Protein AF-A0A2W5NZ17-F1 (afdb_monomer_lite)

Radius of gyration: 15.07 Å; chains: 1; bounding box: 34×52×23 Å

Foldseek 3Di:
DDDDPPPPPPVDQPLPNLLVVLVVLLVVCVVPPDPDPVSLVVLCVSLCCNCPVSVDDDDPSSVVSCCVNPVVHD

Secondary structure (DSSP, 8-state):
---------TT---TTHHHHHHHHHHHHHHHS---SHHHHHHHHHHHHIIIIIS-PPPPHHHHHHHHHH-TT--

Organism: NCBI:txid205844

Sequence (74 aa):
MSVDPVFRNVTQIEDGAASRYIRNSILGYLGDHPDTDFQKGYLAAMVDLYTEVLNRDPDDRIKAAAKLVYPDGI

Structure (mmCIF, N/CA/C/O backbone):
data_AF-A0A2W5NZ17-F1
#
_entry.id   AF-A0A2W5NZ17-F1
#
loop_
_atom_site.group_PDB
_atom_site.id
_atom_site.type_symbol
_atom_site.label_atom_id
_atom_site.label_alt_id
_atom_site.label_comp_id
_atom_site.label_asym_id
_atom_site.label_entity_id
_atom_site.label_seq_id
_atom_site.pdbx_PDB_ins_code
_atom_site.Cartn_x
_atom_site.Cartn_y
_atom_site.Cartn_z
_atom_site.occupancy
_atom_site.B_iso_or_equiv
_atom_site.auth_seq_id
_atom_site.auth_comp_id
_atom_site.auth_asym_id
_atom_site.auth_atom_id
_atom_site.pdbx_PDB_model_num
ATOM 1 N N . MET A 1 1 ? 21.848 36.767 -1.349 1.00 42.34 1 MET A N 1
ATOM 2 C CA . MET A 1 1 ? 20.497 36.222 -1.101 1.00 42.34 1 MET A CA 1
ATOM 3 C C . MET A 1 1 ? 20.673 34.802 -0.596 1.00 42.34 1 MET A C 1
ATOM 5 O O . MET A 1 1 ? 21.203 33.991 -1.341 1.00 42.34 1 MET A O 1
ATOM 9 N N . SER A 1 2 ? 20.349 34.547 0.673 1.00 47.03 2 SER A N 1
ATOM 10 C CA . SER A 1 2 ? 20.343 33.195 1.246 1.00 47.03 2 SER A CA 1
ATOM 11 C C . SER A 1 2 ? 19.050 32.508 0.819 1.00 47.03 2 SER A C 1
ATOM 13 O O . SER A 1 2 ? 17.976 33.066 1.033 1.00 47.03 2 SER A O 1
ATOM 15 N N . VAL A 1 3 ? 19.149 31.352 0.170 1.00 47.88 3 VAL A N 1
ATOM 16 C CA . VAL A 1 3 ? 18.019 30.442 -0.031 1.00 47.88 3 VAL A CA 1
ATOM 17 C C . VAL A 1 3 ? 18.104 29.408 1.077 1.00 47.88 3 VAL A C 1
ATOM 19 O O . VAL A 1 3 ? 18.903 28.479 0.993 1.00 47.88 3 VAL A O 1
ATOM 22 N N . ASP A 1 4 ? 17.321 29.600 2.136 1.00 48.91 4 ASP A N 1
ATOM 23 C CA . ASP A 1 4 ? 17.169 28.557 3.143 1.00 48.91 4 ASP A CA 1
ATOM 24 C C . ASP A 1 4 ? 16.478 27.344 2.500 1.00 48.91 4 ASP A C 1
ATOM 26 O O . ASP A 1 4 ? 15.446 27.500 1.834 1.00 48.91 4 ASP A O 1
ATOM 30 N N . PRO A 1 5 ? 17.019 26.125 2.665 1.00 52.94 5 PRO A N 1
ATOM 31 C CA . PRO A 1 5 ? 16.338 24.924 2.226 1.00 52.94 5 PRO A CA 1
ATOM 32 C C . PRO A 1 5 ? 15.065 24.775 3.057 1.00 52.94 5 PRO A C 1
ATOM 34 O O . PRO A 1 5 ? 15.115 24.655 4.282 1.00 52.94 5 PRO A O 1
ATOM 37 N N . VAL A 1 6 ? 13.909 24.772 2.390 1.00 54.31 6 VAL A N 1
ATOM 38 C CA . VAL A 1 6 ? 12.627 24.444 3.019 1.00 54.31 6 VAL A CA 1
ATOM 39 C C . VAL A 1 6 ? 12.656 22.957 3.376 1.00 54.31 6 VAL A C 1
ATOM 41 O O . VAL A 1 6 ? 12.158 22.108 2.639 1.00 54.31 6 VAL A O 1
ATOM 44 N N . PHE A 1 7 ? 13.257 22.626 4.515 1.00 47.81 7 PHE A N 1
ATOM 45 C CA . PHE A 1 7 ? 13.045 21.350 5.177 1.00 47.81 7 PHE A CA 1
ATOM 46 C C . PHE A 1 7 ? 11.601 21.345 5.679 1.00 47.81 7 PHE A C 1
ATOM 48 O O . PHE A 1 7 ? 11.309 21.750 6.804 1.00 47.81 7 PHE A O 1
ATOM 55 N N . ARG A 1 8 ? 10.664 20.915 4.822 1.00 47.69 8 ARG A N 1
ATOM 56 C CA . ARG A 1 8 ? 9.346 20.488 5.294 1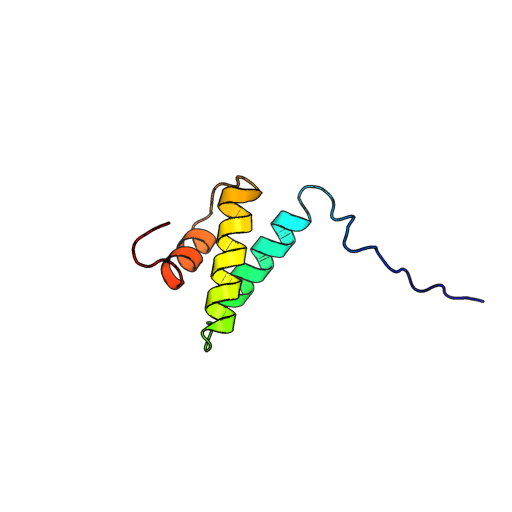.00 47.69 8 ARG A CA 1
ATOM 57 C C . ARG A 1 8 ? 9.585 19.299 6.208 1.00 47.69 8 ARG A C 1
ATOM 59 O O . ARG A 1 8 ? 9.956 18.222 5.751 1.00 47.69 8 ARG A O 1
ATOM 66 N N . ASN A 1 9 ? 9.429 19.534 7.503 1.00 45.72 9 ASN A N 1
ATOM 67 C CA . ASN A 1 9 ? 9.492 18.490 8.506 1.00 45.72 9 ASN A CA 1
ATOM 68 C C . ASN A 1 9 ? 8.460 17.418 8.116 1.00 45.72 9 ASN A C 1
ATOM 70 O O . ASN A 1 9 ? 7.280 17.730 7.947 1.00 45.72 9 ASN A O 1
ATOM 74 N N . VAL A 1 10 ? 8.903 16.168 7.942 1.00 51.44 10 VAL A N 1
ATOM 75 C CA . VAL A 1 10 ? 8.070 15.020 7.505 1.00 51.44 10 VAL A CA 1
ATOM 76 C C . VAL A 1 10 ? 6.899 14.760 8.473 1.00 51.44 10 VAL A C 1
ATOM 78 O O . VAL A 1 10 ? 5.975 14.015 8.177 1.00 51.44 10 VAL A O 1
ATOM 81 N N . THR A 1 11 ? 6.909 15.431 9.624 1.00 47.53 11 THR A N 1
ATOM 82 C CA . THR A 1 11 ? 5.897 15.394 10.676 1.00 47.53 11 THR A CA 1
ATOM 83 C C . THR A 1 11 ? 4.647 16.234 10.398 1.00 47.53 11 THR A C 1
ATOM 85 O O . THR A 1 11 ? 3.683 16.115 11.147 1.00 47.53 11 THR A O 1
ATOM 88 N N . GLN A 1 12 ? 4.622 17.069 9.352 1.00 48.72 12 GLN A N 1
ATOM 89 C CA . GLN A 1 12 ? 3.465 17.909 9.007 1.00 48.72 12 GLN A CA 1
ATOM 90 C C . GLN A 1 12 ? 2.849 17.492 7.671 1.00 48.72 12 GLN A C 1
ATOM 92 O O . GLN A 1 12 ? 2.885 18.227 6.684 1.00 48.72 12 GLN A O 1
ATOM 97 N N . ILE A 1 13 ? 2.299 16.282 7.628 1.00 55.38 13 ILE A N 1
ATOM 98 C CA . ILE A 1 13 ? 1.435 15.877 6.523 1.00 55.38 13 ILE A CA 1
ATOM 99 C C . ILE A 1 13 ? 0.005 16.252 6.914 1.00 55.38 13 ILE A C 1
ATOM 101 O O . ILE A 1 13 ? -0.521 15.731 7.891 1.00 55.38 13 ILE A O 1
ATOM 105 N N . GLU A 1 14 ? -0.603 17.181 6.173 1.00 60.72 14 GLU A N 1
ATOM 106 C CA . GLU A 1 14 ? -2.004 17.570 6.368 1.00 60.72 14 GLU A CA 1
ATOM 107 C C . GLU A 1 14 ? -2.935 16.349 6.274 1.00 60.72 14 GLU A C 1
ATOM 109 O O . GLU A 1 14 ? -2.713 15.440 5.460 1.00 60.72 14 GLU A O 1
ATOM 114 N N . ASP A 1 15 ? -4.003 16.348 7.076 1.00 56.56 15 ASP A N 1
ATOM 115 C CA . ASP A 1 15 ? -5.019 15.298 7.049 1.00 56.56 15 ASP A CA 1
ATOM 116 C C . ASP A 1 15 ? -5.596 15.162 5.630 1.00 56.56 15 ASP A C 1
ATOM 118 O O . ASP A 1 15 ? -6.154 16.093 5.051 1.00 56.56 15 ASP A O 1
ATOM 122 N N . GLY A 1 16 ? -5.402 13.986 5.025 1.00 63.28 16 GLY A N 1
ATOM 123 C CA . GLY A 1 16 ? -5.778 13.690 3.637 1.00 63.28 16 GLY A CA 1
ATOM 124 C C . GLY A 1 16 ? -4.624 13.704 2.626 1.00 63.28 16 GLY A C 1
ATOM 125 O O . GLY A 1 16 ? -4.668 12.928 1.666 1.00 63.28 16 GLY A O 1
ATOM 126 N N . ALA A 1 17 ? -3.551 14.470 2.853 1.00 72.38 17 ALA A N 1
ATOM 127 C CA . ALA A 1 17 ? -2.350 14.414 2.013 1.00 72.38 17 ALA A CA 1
ATOM 128 C C . ALA A 1 17 ? -1.612 13.074 2.185 1.00 72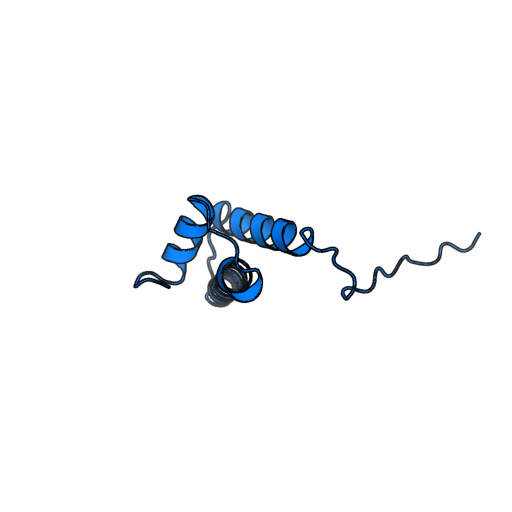.38 17 ALA A C 1
ATOM 130 O O . ALA A 1 17 ? -1.182 12.481 1.194 1.00 72.38 17 ALA A O 1
ATOM 131 N N . ALA A 1 18 ? -1.574 12.542 3.413 1.00 72.50 18 ALA A N 1
ATOM 132 C CA . ALA A 1 18 ? -1.021 11.217 3.710 1.00 72.50 18 ALA A CA 1
ATOM 133 C C . ALA A 1 18 ? -1.798 10.118 2.973 1.00 72.50 18 ALA A C 1
ATOM 135 O O . ALA A 1 18 ? -1.220 9.277 2.291 1.00 72.50 18 ALA A O 1
ATOM 136 N N . SER A 1 19 ? -3.128 10.188 3.034 1.00 74.25 19 SER A N 1
ATOM 137 C CA . SER A 1 19 ? -4.018 9.219 2.392 1.00 74.25 19 SER A CA 1
ATOM 138 C C . SER A 1 19 ? -3.878 9.234 0.865 1.00 74.25 19 SER A C 1
ATOM 140 O O . SER A 1 19 ? -3.827 8.181 0.232 1.00 74.25 19 SER A O 1
ATOM 142 N N . ARG A 1 20 ? -3.736 10.423 0.259 1.00 80.69 20 ARG A N 1
ATOM 143 C CA . ARG A 1 20 ? -3.476 10.564 -1.181 1.00 80.69 20 ARG A CA 1
ATOM 144 C C . ARG A 1 20 ? -2.103 10.017 -1.573 1.00 80.69 20 ARG A C 1
ATOM 146 O O . ARG A 1 20 ? -2.003 9.347 -2.597 1.00 80.69 20 ARG A O 1
ATOM 153 N N . TYR A 1 21 ? -1.069 10.293 -0.780 1.00 81.31 21 TYR A N 1
ATOM 154 C CA . TYR A 1 21 ? 0.274 9.769 -1.018 1.00 81.31 21 TYR A CA 1
ATOM 155 C C . TYR A 1 21 ? 0.289 8.238 -0.968 1.00 81.31 21 TYR A C 1
ATOM 157 O O . TYR A 1 21 ? 0.704 7.608 -1.934 1.00 81.31 21 TYR A O 1
ATOM 165 N N . ILE A 1 22 ? -0.260 7.646 0.098 1.00 82.25 22 ILE A N 1
ATOM 166 C CA . ILE A 1 22 ? -0.351 6.190 0.273 1.00 82.25 22 ILE A CA 1
ATOM 167 C C . ILE A 1 22 ? -1.128 5.556 -0.885 1.00 82.25 22 ILE A C 1
ATOM 169 O O . ILE A 1 22 ? -0.642 4.615 -1.509 1.00 82.25 22 ILE A O 1
ATOM 173 N N . ARG A 1 23 ? -2.283 6.126 -1.255 1.00 81.19 23 ARG A N 1
ATOM 174 C CA . ARG A 1 23 ? -3.062 5.654 -2.408 1.00 81.19 23 ARG A CA 1
ATOM 175 C C . ARG A 1 23 ? -2.242 5.671 -3.696 1.00 81.19 23 ARG A C 1
ATOM 177 O O . ARG A 1 23 ? -2.263 4.699 -4.440 1.00 81.19 23 ARG A O 1
ATOM 184 N N . ASN A 1 24 ? -1.521 6.754 -3.972 1.00 84.88 24 ASN A N 1
ATOM 185 C CA . ASN A 1 24 ? -0.705 6.854 -5.181 1.00 84.88 24 ASN A CA 1
ATOM 186 C C . ASN A 1 24 ? 0.458 5.854 -5.181 1.00 84.88 24 ASN A C 1
ATOM 188 O O . ASN A 1 24 ? 0.739 5.275 -6.227 1.00 84.88 24 ASN A O 1
ATOM 192 N N . SER A 1 25 ? 1.081 5.604 -4.028 1.00 82.56 25 SER A N 1
ATOM 193 C CA . SER A 1 25 ? 2.116 4.577 -3.884 1.00 82.56 25 SER A CA 1
ATOM 1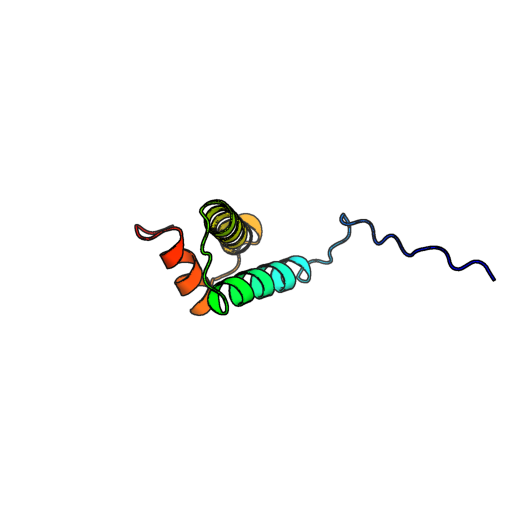94 C C . SER A 1 25 ? 1.568 3.183 -4.193 1.00 82.56 25 SER A C 1
ATOM 196 O O . SER A 1 25 ? 2.166 2.467 -4.989 1.00 82.56 25 SER A O 1
ATOM 198 N N . ILE A 1 26 ? 0.394 2.828 -3.655 1.00 80.81 26 ILE A N 1
ATOM 199 C CA . ILE A 1 26 ? -0.286 1.553 -3.953 1.00 80.81 26 ILE A CA 1
ATOM 200 C C . ILE A 1 26 ? -0.587 1.425 -5.453 1.00 80.81 26 ILE A C 1
ATOM 202 O O . ILE A 1 26 ? -0.366 0.375 -6.049 1.00 80.81 26 ILE A O 1
ATOM 206 N N . LEU A 1 27 ? -1.058 2.499 -6.093 1.00 81.56 27 LEU A N 1
ATOM 207 C CA . LEU A 1 27 ? -1.310 2.490 -7.536 1.00 81.56 27 LEU A CA 1
ATOM 208 C C . LEU A 1 27 ? -0.027 2.327 -8.362 1.00 81.56 27 LEU A C 1
ATOM 210 O O . LEU A 1 27 ? -0.077 1.688 -9.410 1.00 81.56 27 LEU A O 1
ATOM 214 N N . GLY A 1 28 ? 1.102 2.865 -7.893 1.00 78.00 28 GLY A N 1
ATOM 215 C CA . GLY A 1 28 ? 2.415 2.634 -8.497 1.00 78.00 28 GLY A CA 1
ATOM 216 C C . GLY A 1 28 ? 2.782 1.149 -8.520 1.00 78.00 28 GLY A C 1
ATOM 217 O O . GLY A 1 28 ? 3.149 0.637 -9.571 1.00 78.00 28 GLY A O 1
ATOM 218 N N . TYR A 1 29 ? 2.565 0.441 -7.407 1.00 80.50 29 TYR A N 1
ATOM 219 C CA . TYR A 1 29 ? 2.796 -1.008 -7.311 1.00 80.50 29 TYR A CA 1
ATOM 220 C C . TYR A 1 29 ? 1.940 -1.848 -8.260 1.00 80.50 29 TYR A C 1
ATOM 222 O O . TYR A 1 29 ? 2.356 -2.920 -8.682 1.00 80.50 29 TYR A O 1
ATOM 230 N N . LEU A 1 30 ? 0.729 -1.399 -8.591 1.00 75.81 30 LEU A N 1
ATOM 231 C CA . LEU A 1 30 ? -0.106 -2.102 -9.569 1.00 75.81 30 LEU A CA 1
ATOM 232 C C . LEU A 1 30 ? 0.357 -1.871 -11.012 1.00 75.81 30 LEU A C 1
ATOM 234 O O . LEU A 1 30 ? 0.076 -2.696 -11.877 1.00 75.81 30 LEU A O 1
ATOM 238 N N . GLY A 1 31 ? 1.012 -0.738 -11.280 1.00 74.44 31 GLY A N 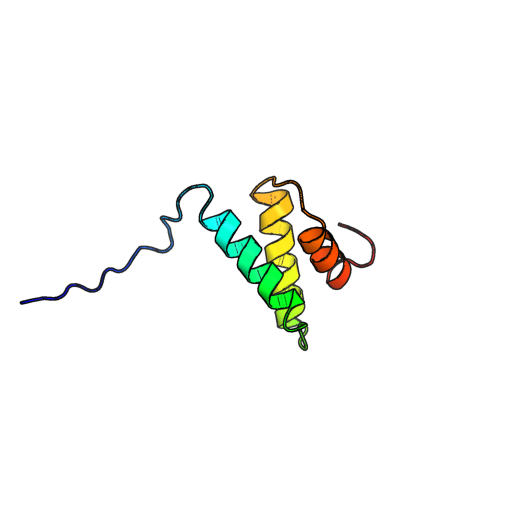1
ATOM 239 C CA . GLY A 1 31 ? 1.574 -0.422 -12.593 1.00 74.44 31 GLY A CA 1
ATOM 240 C C . GLY A 1 31 ? 2.901 -1.130 -12.870 1.00 74.44 31 GLY A C 1
ATOM 241 O O . GLY A 1 31 ? 3.191 -1.419 -14.027 1.00 74.44 31 GLY A O 1
ATOM 242 N N . ASP A 1 32 ? 3.667 -1.419 -11.817 1.00 75.50 32 ASP A N 1
ATOM 243 C CA . ASP A 1 32 ? 4.944 -2.132 -11.859 1.00 75.50 32 ASP A CA 1
ATOM 244 C C . ASP A 1 32 ? 4.988 -3.136 -10.698 1.00 75.50 32 ASP A C 1
ATOM 246 O O . ASP A 1 32 ? 5.206 -2.766 -9.540 1.00 75.50 32 ASP A O 1
ATOM 250 N N . HIS A 1 33 ? 4.640 -4.392 -10.999 1.00 64.69 33 HIS A N 1
ATOM 251 C CA . HIS A 1 33 ? 4.367 -5.400 -9.978 1.00 64.69 33 HIS A CA 1
ATOM 252 C C . HIS A 1 33 ? 5.620 -5.666 -9.126 1.00 64.69 33 HIS A C 1
ATOM 254 O O . HIS A 1 33 ? 6.717 -5.767 -9.666 1.00 64.69 33 HIS A O 1
ATOM 260 N N . PRO A 1 34 ? 5.492 -5.809 -7.795 1.00 66.81 34 PRO A N 1
ATOM 261 C CA . PRO A 1 34 ? 6.644 -6.026 -6.931 1.00 66.81 34 PRO A CA 1
ATOM 262 C C . PRO A 1 34 ? 7.329 -7.367 -7.235 1.00 66.81 34 PRO A C 1
ATOM 264 O O . PRO A 1 34 ? 6.750 -8.439 -7.029 1.00 66.81 34 PRO A O 1
ATOM 267 N N . ASP A 1 35 ? 8.586 -7.295 -7.666 1.00 74.69 35 ASP A N 1
ATOM 268 C CA . ASP A 1 35 ? 9.426 -8.453 -7.997 1.00 74.69 35 ASP A CA 1
ATOM 269 C C . ASP A 1 35 ? 10.177 -9.015 -6.779 1.00 74.69 35 ASP A C 1
ATOM 271 O O . ASP A 1 35 ? 10.775 -10.089 -6.843 1.00 74.69 35 ASP A O 1
ATOM 275 N N . THR A 1 36 ? 10.145 -8.307 -5.645 1.00 78.62 36 THR A N 1
ATOM 276 C CA . THR A 1 36 ? 10.873 -8.680 -4.423 1.00 78.62 36 THR A CA 1
ATOM 277 C C . THR A 1 36 ? 9.963 -8.779 -3.199 1.00 78.62 36 THR A C 1
ATOM 279 O O . THR A 1 36 ? 8.959 -8.074 -3.082 1.00 78.62 36 THR A O 1
ATOM 282 N N . ASP A 1 37 ? 10.347 -9.617 -2.233 1.00 80.25 37 ASP A N 1
ATOM 283 C CA . ASP A 1 37 ? 9.612 -9.770 -0.967 1.00 80.25 37 ASP A CA 1
ATOM 284 C C . ASP A 1 37 ? 9.580 -8.472 -0.150 1.00 80.25 37 ASP A C 1
ATOM 286 O O . ASP A 1 37 ? 8.580 -8.164 0.496 1.00 80.25 37 ASP A O 1
ATOM 290 N N . PHE A 1 38 ? 10.637 -7.658 -0.242 1.00 79.69 38 PHE A N 1
ATOM 291 C CA . PHE A 1 38 ? 10.672 -6.327 0.367 1.00 79.69 38 PHE A CA 1
ATOM 292 C C . PHE A 1 38 ? 9.561 -5.423 -0.182 1.00 79.69 38 PHE A C 1
ATOM 294 O O . PHE A 1 38 ? 8.828 -4.792 0.577 1.00 79.69 38 PHE A O 1
ATOM 301 N N . GLN A 1 39 ? 9.418 -5.380 -1.506 1.00 79.81 39 GLN A N 1
ATOM 302 C CA . GLN A 1 39 ? 8.407 -4.571 -2.179 1.00 79.81 39 GLN A CA 1
ATOM 303 C C . GLN A 1 39 ? 6.984 -5.047 -1.853 1.00 79.81 39 GLN A C 1
ATOM 305 O O . GLN A 1 39 ? 6.100 -4.222 -1.626 1.00 79.81 39 GLN A O 1
ATOM 310 N N . LYS A 1 40 ? 6.768 -6.365 -1.750 1.00 83.69 40 LYS A N 1
ATOM 311 C CA . LYS A 1 40 ? 5.491 -6.933 -1.287 1.00 83.69 40 LYS A CA 1
ATOM 312 C C . LYS A 1 40 ? 5.186 -6.543 0.159 1.00 83.69 40 LYS A C 1
ATOM 314 O O . LYS A 1 40 ? 4.075 -6.112 0.442 1.00 83.69 40 LYS A O 1
ATOM 319 N N . GLY A 1 41 ? 6.173 -6.619 1.054 1.00 85.62 41 GLY A N 1
ATOM 320 C CA . GLY A 1 41 ? 6.021 -6.190 2.448 1.00 85.62 41 GLY A CA 1
ATOM 321 C C . GLY A 1 41 ? 5.722 -4.694 2.584 1.00 85.62 41 GLY A C 1
ATOM 322 O O . GLY A 1 41 ? 4.890 -4.294 3.395 1.00 85.62 41 GLY A O 1
ATOM 323 N N . TYR A 1 42 ? 6.338 -3.854 1.752 1.00 85.44 42 TYR A N 1
ATOM 324 C CA . TYR A 1 42 ? 6.022 -2.427 1.715 1.00 85.44 42 TYR A CA 1
ATOM 325 C C . TYR A 1 42 ? 4.604 -2.160 1.192 1.00 85.44 42 TYR A C 1
ATOM 327 O O . TYR A 1 42 ? 3.902 -1.311 1.738 1.00 85.44 42 TYR A O 1
ATOM 335 N N . LEU A 1 43 ? 4.166 -2.880 0.153 1.00 88.00 43 LEU A N 1
ATOM 336 C CA . LEU A 1 43 ? 2.796 -2.789 -0.355 1.00 88.00 43 LEU A CA 1
ATOM 337 C C . LEU A 1 43 ? 1.773 -3.199 0.715 1.00 88.00 43 LEU A C 1
ATOM 339 O O . LEU A 1 43 ? 0.786 -2.490 0.896 1.00 88.00 43 LEU A O 1
ATOM 343 N N . ALA A 1 44 ? 2.042 -4.278 1.452 1.00 88.50 44 ALA A N 1
ATOM 344 C CA . ALA A 1 44 ? 1.229 -4.736 2.578 1.00 88.50 44 ALA A CA 1
ATOM 345 C C . ALA A 1 44 ? 1.062 -3.634 3.637 1.00 88.50 44 ALA A C 1
ATOM 347 O O . ALA A 1 44 ? -0.054 -3.191 3.897 1.00 88.50 44 ALA A O 1
ATOM 348 N N . ALA A 1 45 ? 2.172 -3.058 4.112 1.00 88.38 45 ALA A N 1
ATOM 349 C CA . ALA A 1 45 ? 2.140 -1.966 5.086 1.00 88.38 45 ALA A CA 1
ATOM 350 C C . ALA A 1 45 ? 1.363 -0.730 4.591 1.00 88.38 45 ALA A C 1
ATOM 352 O O . ALA A 1 45 ? 0.718 -0.036 5.376 1.00 88.38 45 ALA A O 1
ATOM 353 N N . MET A 1 46 ? 1.417 -0.431 3.290 1.00 88.19 46 MET A N 1
ATOM 354 C CA . MET A 1 46 ? 0.656 0.677 2.705 1.00 88.19 46 MET A CA 1
ATOM 355 C C . MET A 1 46 ? -0.847 0.397 2.667 1.00 88.19 46 MET A C 1
ATOM 357 O O . MET A 1 46 ? -1.632 1.317 2.904 1.00 88.19 46 MET A O 1
ATOM 361 N N . VAL A 1 47 ? -1.248 -0.843 2.376 1.00 88.19 47 VAL A N 1
ATOM 362 C CA . VAL A 1 47 ? -2.653 -1.267 2.434 1.00 88.19 47 VAL A CA 1
ATOM 363 C C . VAL A 1 47 ? -3.172 -1.128 3.864 1.00 88.19 47 VAL A C 1
ATOM 365 O O . VAL A 1 47 ? -4.158 -0.419 4.051 1.00 88.19 47 VAL A O 1
ATOM 368 N N . ASP A 1 48 ? -2.459 -1.658 4.861 1.00 88.38 48 ASP A N 1
ATOM 369 C CA . ASP A 1 48 ? -2.859 -1.590 6.277 1.00 88.38 48 ASP A CA 1
ATOM 370 C C . ASP A 1 48 ? -2.973 -0.140 6.763 1.00 88.38 48 ASP A C 1
ATOM 372 O O . ASP A 1 48 ? -3.954 0.259 7.393 1.00 88.38 48 ASP A O 1
ATOM 376 N N . LEU A 1 49 ? -1.997 0.707 6.415 1.00 85.25 49 LEU A N 1
ATOM 377 C CA . LEU A 1 49 ? -2.050 2.134 6.736 1.00 85.25 49 LEU A CA 1
ATOM 378 C C . LEU A 1 49 ? -3.291 2.802 6.133 1.00 85.25 49 LEU A C 1
ATOM 380 O O . LEU A 1 49 ? -3.896 3.669 6.761 1.00 85.25 49 LEU A O 1
ATOM 384 N N . TYR A 1 50 ? -3.673 2.423 4.915 1.00 84.25 50 TYR A N 1
ATOM 385 C CA . TYR A 1 50 ? -4.831 2.992 4.239 1.00 84.25 50 TYR A CA 1
ATOM 386 C C . TYR A 1 50 ? -6.154 2.532 4.865 1.00 84.25 50 TYR A C 1
ATOM 388 O O . TYR A 1 50 ? -7.025 3.366 5.128 1.00 84.25 50 TYR A O 1
ATOM 396 N N . THR A 1 51 ? -6.312 1.230 5.101 1.00 84.75 51 THR A N 1
ATOM 397 C CA . THR A 1 51 ? -7.584 0.630 5.524 1.00 84.75 51 THR A CA 1
ATOM 398 C C . THR A 1 51 ? -7.777 0.649 7.031 1.00 84.75 51 THR A C 1
ATOM 400 O O . THR A 1 51 ? -8.872 0.957 7.486 1.00 84.75 51 THR A O 1
ATOM 403 N N . GLU A 1 52 ? -6.735 0.371 7.810 1.00 84.81 52 GLU A N 1
ATOM 404 C CA . GLU A 1 52 ? -6.837 0.222 9.265 1.00 84.81 52 GLU A CA 1
ATOM 405 C C . GLU A 1 52 ? -6.500 1.521 9.990 1.00 84.81 52 GLU A C 1
ATOM 407 O O . GLU A 1 52 ? -7.273 1.997 10.819 1.00 84.81 52 GLU A O 1
ATOM 412 N N . VAL A 1 53 ? -5.363 2.137 9.655 1.00 83.19 53 VAL A N 1
ATOM 413 C CA . VAL A 1 53 ? -4.876 3.314 10.394 1.00 83.19 53 VAL A CA 1
ATOM 414 C C . VAL A 1 53 ? -5.623 4.578 9.982 1.00 83.19 53 VAL A C 1
ATOM 416 O O . VAL A 1 53 ? -6.025 5.373 10.829 1.00 83.19 53 VAL A O 1
ATOM 419 N N . LEU A 1 54 ? -5.834 4.771 8.679 1.00 79.06 54 LEU A N 1
ATOM 420 C CA . LEU A 1 54 ? -6.584 5.913 8.150 1.00 79.06 54 LEU A CA 1
ATOM 421 C C . LEU A 1 54 ? -8.091 5.646 8.032 1.00 79.06 54 LEU A C 1
ATOM 423 O O . LEU A 1 54 ? -8.826 6.562 7.650 1.00 79.06 54 LEU A O 1
ATOM 427 N N . ASN A 1 55 ? -8.538 4.425 8.349 1.00 83.62 55 ASN A N 1
ATOM 428 C CA . ASN A 1 55 ? -9.937 3.994 8.340 1.00 83.62 55 ASN A CA 1
ATOM 429 C C . ASN A 1 55 ? -10.674 4.372 7.038 1.00 83.62 55 ASN A C 1
ATOM 431 O O . ASN A 1 55 ? -11.774 4.936 7.058 1.00 83.62 55 ASN A O 1
ATOM 435 N N . ARG A 1 56 ? -10.022 4.159 5.885 1.00 81.25 56 ARG A N 1
ATOM 436 C CA . ARG A 1 56 ? -10.590 4.451 4.561 1.00 81.25 56 ARG A CA 1
ATOM 437 C C . ARG A 1 56 ? -11.218 3.206 3.955 1.00 81.25 56 ARG A C 1
ATOM 439 O O . ARG A 1 56 ? -10.624 2.134 3.977 1.00 81.25 56 ARG A O 1
ATOM 446 N N . ASP A 1 57 ? -12.375 3.392 3.326 1.00 85.38 57 ASP A N 1
ATOM 447 C CA . ASP A 1 57 ? -13.022 2.341 2.545 1.00 85.38 57 ASP A CA 1
ATOM 448 C C . ASP A 1 57 ? -12.223 2.089 1.247 1.00 85.38 57 ASP A C 1
ATOM 450 O O . ASP A 1 57 ? -12.012 3.030 0.467 1.00 85.38 57 ASP A O 1
ATOM 454 N N . PRO A 1 58 ? -11.706 0.869 1.018 1.00 84.12 58 PRO A N 1
ATOM 455 C CA . PRO A 1 58 ? -10.871 0.584 -0.139 1.00 84.12 58 PRO A CA 1
ATOM 456 C C . PRO A 1 58 ? -11.684 0.547 -1.440 1.00 84.12 58 PRO A C 1
ATOM 458 O O . PRO A 1 58 ? -12.661 -0.195 -1.580 1.00 84.12 58 PRO A O 1
ATOM 461 N N . ASP A 1 59 ? -11.220 1.289 -2.447 1.00 86.06 59 ASP A N 1
ATOM 462 C CA . ASP A 1 59 ? -11.714 1.146 -3.819 1.00 86.06 59 ASP A CA 1
ATOM 463 C C . ASP A 1 59 ? -11.225 -0.167 -4.471 1.00 86.06 59 ASP A C 1
ATOM 465 O O . ASP A 1 59 ? -10.385 -0.889 -3.924 1.00 86.06 59 ASP A O 1
ATOM 469 N N . ASP A 1 60 ? -11.745 -0.498 -5.657 1.00 87.62 60 ASP A N 1
ATOM 470 C CA . ASP A 1 60 ? -11.428 -1.758 -6.348 1.00 87.62 60 ASP A CA 1
ATOM 471 C C . ASP A 1 60 ? -9.928 -1.958 -6.608 1.00 87.62 60 ASP A C 1
ATOM 473 O O . ASP A 1 60 ? -9.447 -3.092 -6.634 1.00 87.62 60 ASP A O 1
ATOM 477 N N . ARG A 1 61 ? -9.163 -0.870 -6.765 1.00 82.00 61 ARG A N 1
ATOM 478 C CA . ARG A 1 61 ? -7.715 -0.946 -6.989 1.00 82.00 61 ARG A CA 1
ATOM 479 C C . ARG A 1 61 ? -6.987 -1.264 -5.692 1.00 82.00 61 ARG A C 1
ATOM 481 O O . ARG A 1 61 ? -6.083 -2.092 -5.700 1.00 82.00 61 ARG A O 1
ATOM 488 N N . ILE A 1 62 ? -7.411 -0.679 -4.574 1.00 86.00 62 ILE A N 1
ATOM 489 C CA . ILE A 1 62 ? -6.870 -1.029 -3.254 1.00 86.00 62 ILE A CA 1
ATOM 490 C C . ILE A 1 62 ? -7.195 -2.486 -2.905 1.00 86.00 62 ILE A C 1
ATOM 492 O O . ILE A 1 62 ? -6.321 -3.210 -2.439 1.00 86.00 62 ILE A O 1
ATOM 496 N N . LYS A 1 63 ? -8.402 -2.965 -3.228 1.00 86.75 63 LYS A N 1
ATOM 497 C CA . LYS A 1 63 ? -8.769 -4.385 -3.066 1.00 86.75 63 LYS A CA 1
ATOM 498 C C . LYS A 1 63 ? -7.916 -5.312 -3.934 1.00 86.75 63 LYS A C 1
ATOM 500 O O . LYS A 1 63 ? -7.563 -6.404 -3.498 1.00 86.75 63 LYS A O 1
ATOM 505 N N . ALA A 1 64 ? -7.584 -4.900 -5.158 1.00 85.38 64 ALA A N 1
ATOM 506 C CA . ALA A 1 64 ? -6.685 -5.660 -6.021 1.00 85.38 64 ALA A CA 1
ATOM 507 C C . ALA A 1 64 ? -5.269 -5.733 -5.434 1.00 85.38 64 ALA A C 1
ATOM 509 O O . ALA A 1 64 ? -4.701 -6.818 -5.380 1.00 85.38 64 ALA A O 1
ATOM 510 N N . ALA A 1 65 ? -4.739 -4.612 -4.934 1.00 86.00 65 ALA A N 1
ATOM 511 C CA 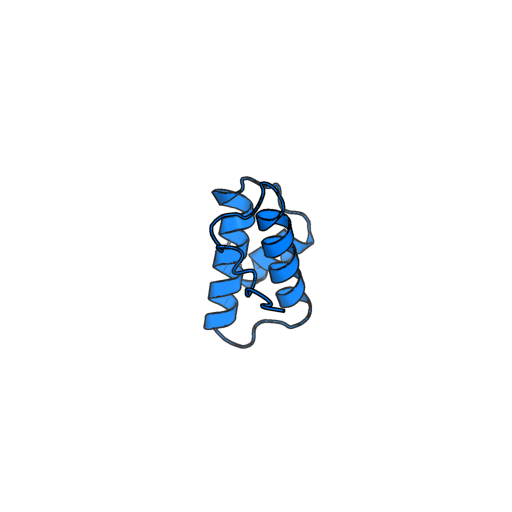. ALA A 1 65 ? -3.448 -4.578 -4.252 1.00 86.00 65 ALA A CA 1
ATOM 512 C C . ALA A 1 65 ? -3.430 -5.473 -3.007 1.00 86.00 65 ALA A C 1
ATOM 514 O O . ALA A 1 65 ? -2.506 -6.264 -2.850 1.00 86.00 65 ALA A O 1
ATOM 515 N N . ALA A 1 66 ? -4.481 -5.423 -2.183 1.00 87.06 66 ALA A N 1
ATOM 516 C CA . ALA A 1 66 ? -4.623 -6.284 -1.013 1.00 87.06 66 ALA A CA 1
ATOM 517 C C . ALA A 1 66 ? -4.548 -7.772 -1.374 1.00 87.06 66 ALA A C 1
ATOM 519 O O . ALA A 1 66 ? -3.819 -8.510 -0.732 1.00 87.06 66 ALA A O 1
ATOM 520 N N . LYS A 1 67 ? -5.208 -8.221 -2.448 1.00 87.69 67 LYS A N 1
ATOM 521 C CA . LYS A 1 67 ? -5.154 -9.632 -2.880 1.00 87.69 67 LYS A CA 1
ATOM 522 C C . LYS A 1 67 ? -3.760 -10.112 -3.290 1.00 87.69 67 LYS A C 1
ATOM 524 O O . LYS A 1 67 ? -3.506 -11.311 -3.245 1.00 87.69 67 LYS A O 1
ATOM 529 N N . LEU A 1 68 ? -2.875 -9.210 -3.715 1.00 84.12 68 LEU A N 1
ATOM 530 C CA . LEU A 1 68 ? -1.504 -9.563 -4.101 1.00 84.12 68 LEU A CA 1
ATOM 531 C C . LEU A 1 68 ? -0.618 -9.876 -2.890 1.00 84.12 68 LEU A C 1
ATOM 533 O O . LEU A 1 68 ? 0.349 -10.623 -3.021 1.00 84.12 68 LEU A O 1
ATOM 537 N N . VAL A 1 69 ? -0.939 -9.296 -1.732 1.00 87.12 69 VAL A N 1
ATOM 538 C CA . VAL A 1 69 ? -0.155 -9.421 -0.491 1.00 87.12 69 VAL A CA 1
ATOM 539 C C . VAL A 1 69 ? -0.868 -10.252 0.581 1.00 87.12 69 VAL A C 1
ATOM 541 O O . VAL A 1 69 ? -0.206 -10.895 1.388 1.00 87.12 69 VAL A O 1
ATOM 544 N N . TYR A 1 70 ? -2.198 -10.315 0.521 1.00 85.62 70 TYR A N 1
ATOM 545 C CA . TYR A 1 70 ? -3.098 -11.044 1.413 1.00 85.62 70 TYR A CA 1
ATOM 546 C C . TYR A 1 70 ? -4.065 -11.921 0.595 1.00 85.62 70 TYR A C 1
ATOM 548 O O . TYR A 1 70 ? -5.256 -11.613 0.471 1.00 85.62 70 TYR A O 1
ATOM 556 N N . PRO A 1 71 ? -3.576 -13.006 -0.029 1.00 77.69 71 PRO A N 1
ATOM 557 C CA . PRO A 1 71 ? -4.403 -13.852 -0.890 1.00 77.69 71 PRO A CA 1
ATOM 558 C C . PRO A 1 71 ? -5.539 -14.561 -0.133 1.00 77.69 71 PRO A C 1
ATOM 560 O O . PRO A 1 71 ? -6.575 -14.844 -0.734 1.00 77.69 71 PRO A O 1
ATOM 563 N N . ASP A 1 72 ? -5.376 -14.783 1.174 1.00 80.94 72 ASP A N 1
ATOM 564 C CA . ASP A 1 72 ? -6.362 -15.439 2.045 1.00 80.94 72 ASP A CA 1
ATOM 565 C C . ASP A 1 72 ? -7.352 -14.455 2.706 1.00 80.94 72 ASP A C 1
ATOM 567 O O . ASP A 1 72 ? -8.238 -14.872 3.452 1.00 80.94 72 ASP A O 1
ATOM 571 N N . GLY A 1 73 ? -7.243 -13.159 2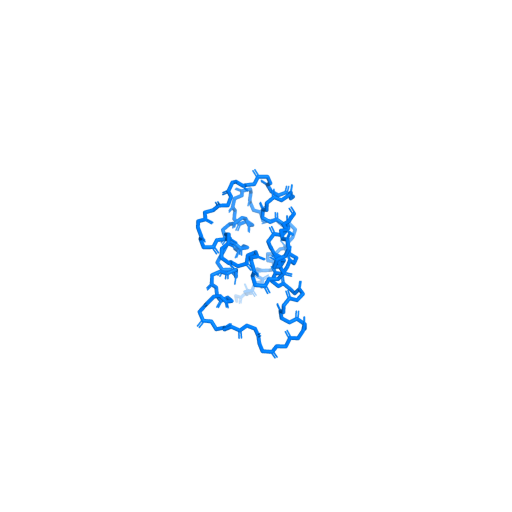.387 1.00 67.25 73 GLY A N 1
ATOM 572 C CA . GLY A 1 73 ? -8.032 -12.075 2.977 1.00 67.25 73 GLY A CA 1
ATOM 573 C C . GLY A 1 73 ? -7.222 -11.196 3.933 1.00 67.25 73 GLY A C 1
ATOM 574 O O . GLY A 1 73 ? -6.168 -11.611 4.413 1.00 67.25 73 GLY A O 1
ATOM 575 N N . ILE A 1 74 ? -7.723 -9.975 4.156 1.00 59.09 74 ILE A N 1
ATOM 576 C CA . ILE A 1 74 ? -7.287 -9.085 5.248 1.00 59.09 74 ILE A CA 1
ATOM 577 C C . ILE A 1 74 ? -8.049 -9.491 6.509 1.00 59.09 74 ILE A C 1
ATOM 579 O O . ILE A 1 74 ? -9.292 -9.626 6.391 1.00 59.09 74 ILE A O 1
#

pLDDT: mean 74.84, std 13.87, range [42.34, 88.5]